Protein AF-A0A9C8L1H9-F1 (afdb_monomer_lite)

Structure (mmCIF, N/CA/C/O backbone):
data_AF-A0A9C8L1H9-F1
#
_entry.id   AF-A0A9C8L1H9-F1
#
loop_
_atom_site.group_PDB
_atom_site.id
_atom_site.type_symbol
_atom_site.label_atom_id
_atom_site.label_alt_id
_atom_site.label_comp_id
_atom_site.label_asym_id
_atom_site.label_entity_id
_atom_site.label_seq_id
_atom_site.pdbx_PDB_ins_code
_atom_site.Cartn_x
_atom_site.Cartn_y
_atom_site.Cartn_z
_atom_site.occupancy
_atom_site.B_iso_or_equiv
_atom_site.auth_seq_id
_atom_site.auth_comp_id
_atom_site.auth_asym_id
_atom_site.auth_atom_id
_atom_site.pdbx_PDB_model_num
ATOM 1 N N . MET A 1 1 ? -15.189 -8.694 11.813 1.00 67.44 1 MET A N 1
ATOM 2 C CA . MET A 1 1 ? -14.209 -7.593 11.876 1.00 67.44 1 MET A CA 1
ATOM 3 C C . MET A 1 1 ? -14.538 -6.669 10.719 1.00 67.44 1 MET A C 1
ATOM 5 O O . MET A 1 1 ? -14.506 -7.135 9.590 1.00 67.44 1 MET A O 1
ATOM 9 N N . GLN A 1 2 ? -15.009 -5.455 10.992 1.00 80.88 2 GLN A N 1
ATOM 10 C CA . GLN A 1 2 ? -15.447 -4.524 9.948 1.00 80.88 2 GLN A CA 1
ATOM 11 C C . GLN A 1 2 ? -14.258 -3.666 9.518 1.00 80.88 2 GLN A C 1
ATOM 13 O O . GLN A 1 2 ? -13.655 -3.002 10.361 1.00 80.88 2 GLN A O 1
ATOM 18 N N . GLU A 1 3 ? -13.897 -3.714 8.238 1.00 84.62 3 GLU A N 1
ATOM 19 C CA . GLU A 1 3 ? -12.843 -2.866 7.682 1.00 84.62 3 GLU A CA 1
ATOM 20 C C . GLU A 1 3 ? -13.390 -1.465 7.412 1.00 84.62 3 GLU A C 1
ATOM 22 O O . GLU A 1 3 ? -14.496 -1.303 6.896 1.00 84.62 3 GLU A O 1
ATOM 27 N N . LEU A 1 4 ? -12.622 -0.453 7.808 1.00 86.00 4 LEU A N 1
ATOM 28 C CA . LEU A 1 4 ? -13.025 0.942 7.729 1.00 86.00 4 LEU A CA 1
ATOM 29 C C . LEU A 1 4 ? -12.008 1.751 6.944 1.00 86.00 4 LEU A C 1
ATOM 31 O O . LEU A 1 4 ? -10.823 1.795 7.279 1.00 86.00 4 LEU A O 1
ATOM 35 N N . THR A 1 5 ? -12.497 2.496 5.964 1.00 85.44 5 THR A N 1
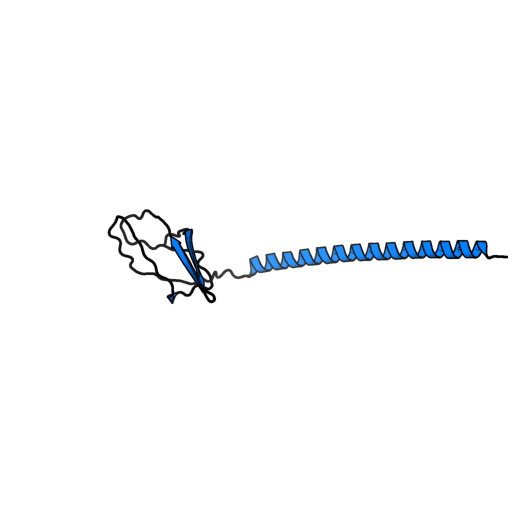ATOM 36 C CA . THR A 1 5 ? -11.709 3.537 5.316 1.00 85.44 5 THR A CA 1
ATOM 37 C C . THR A 1 5 ? -11.709 4.775 6.206 1.00 85.44 5 THR A C 1
ATOM 39 O O . THR A 1 5 ? -12.729 5.443 6.357 1.00 85.44 5 THR A O 1
ATOM 42 N N . SER A 1 6 ? -10.566 5.088 6.818 1.00 87.81 6 SER A N 1
ATOM 43 C CA . SER A 1 6 ? -10.393 6.329 7.578 1.00 87.81 6 SER A CA 1
ATOM 44 C C . SER A 1 6 ? -9.597 7.365 6.803 1.00 87.81 6 SER A C 1
ATOM 46 O O . SER A 1 6 ? -8.670 7.029 6.060 1.00 87.81 6 SER A O 1
ATOM 48 N N . GLN A 1 7 ? -9.942 8.632 7.018 1.00 90.25 7 GLN A N 1
ATOM 49 C CA . GLN A 1 7 ? -9.324 9.769 6.347 1.00 90.25 7 GLN A CA 1
ATOM 50 C C . GLN A 1 7 ? -8.244 10.387 7.233 1.00 90.25 7 GLN A C 1
ATOM 52 O O . GLN A 1 7 ? -8.390 10.448 8.454 1.00 90.25 7 GLN A O 1
ATOM 57 N N . ILE A 1 8 ? -7.152 10.845 6.620 1.00 91.75 8 ILE A N 1
ATOM 58 C CA . ILE A 1 8 ? -6.106 11.597 7.317 1.00 91.75 8 ILE A CA 1
ATOM 59 C C . ILE A 1 8 ? -6.614 13.025 7.524 1.00 91.75 8 ILE A C 1
ATOM 61 O O . ILE A 1 8 ? -6.840 13.748 6.561 1.00 91.75 8 ILE A O 1
ATOM 65 N N . THR A 1 9 ? -6.794 13.430 8.778 1.00 92.56 9 THR A N 1
ATOM 66 C CA . THR A 1 9 ? -7.293 14.766 9.139 1.00 92.56 9 THR A CA 1
ATOM 67 C C . THR A 1 9 ? -6.153 15.744 9.399 1.00 92.56 9 THR A C 1
ATOM 69 O O . THR A 1 9 ? -6.290 16.936 9.147 1.00 92.56 9 THR A O 1
ATOM 72 N N . ALA A 1 10 ? -5.020 15.255 9.909 1.00 92.56 10 ALA A N 1
ATOM 73 C CA . ALA A 1 10 ? -3.854 16.084 10.182 1.00 92.56 10 ALA A CA 1
ATOM 74 C C . ALA A 1 10 ? -2.559 15.275 10.094 1.00 92.56 10 ALA A C 1
ATOM 76 O O . ALA A 1 10 ? -2.519 14.099 10.470 1.00 92.56 10 ALA A O 1
ATOM 77 N N . VAL A 1 11 ? -1.489 15.936 9.652 1.00 93.31 11 VAL A N 1
ATOM 78 C CA . VAL A 1 11 ? -0.124 15.406 9.664 1.00 93.31 11 VAL A CA 1
ATOM 79 C C . VAL A 1 11 ? 0.799 16.462 10.258 1.00 93.31 11 VAL A C 1
ATOM 81 O O . VAL A 1 11 ? 0.799 17.609 9.823 1.00 93.31 11 VAL A O 1
ATOM 84 N N . THR A 1 12 ? 1.592 16.076 11.252 1.00 93.25 12 THR A N 1
ATOM 85 C CA . THR A 1 12 ? 2.649 16.915 11.826 1.00 93.25 12 THR A CA 1
ATOM 86 C C . THR A 1 12 ? 3.987 16.243 11.561 1.00 93.25 12 THR A C 1
ATOM 88 O O . THR A 1 12 ? 4.210 15.120 12.014 1.00 93.25 12 THR A O 1
ATOM 91 N N . VAL A 1 13 ? 4.865 16.909 10.814 1.00 94.50 13 VAL A N 1
ATOM 92 C CA . VAL A 1 13 ? 6.171 16.370 10.416 1.00 94.50 13 VAL A CA 1
ATOM 93 C C . VAL A 1 13 ? 7.259 16.910 11.340 1.00 94.50 13 VAL A C 1
ATOM 95 O O . VAL A 1 13 ? 7.364 18.115 11.549 1.00 94.50 13 VAL A O 1
ATOM 98 N N . TYR A 1 14 ? 8.064 16.002 11.875 1.00 92.00 14 TYR A N 1
ATOM 99 C CA . TYR A 1 14 ? 9.304 16.259 12.599 1.00 92.00 14 TYR A CA 1
ATOM 100 C C . TYR A 1 14 ? 10.484 15.764 11.743 1.00 92.00 14 TYR A C 1
ATOM 102 O O . TYR A 1 14 ? 10.270 14.973 10.822 1.00 92.00 14 TYR A O 1
ATOM 110 N N . PRO A 1 15 ? 11.730 16.178 12.032 1.00 93.69 15 PRO A N 1
ATOM 111 C CA . PRO A 1 15 ? 12.895 15.770 11.242 1.00 93.69 15 PRO A CA 1
ATOM 112 C C . PRO A 1 15 ? 13.100 14.251 11.141 1.00 93.69 15 PRO A C 1
ATOM 114 O O . PRO A 1 15 ? 13.594 13.764 10.131 1.00 93.69 15 PRO A O 1
ATOM 117 N N . ASP A 1 16 ? 12.716 13.504 12.177 1.00 91.62 16 ASP A N 1
ATOM 118 C CA . ASP A 1 16 ? 12.935 12.060 12.301 1.00 91.62 16 ASP A CA 1
ATOM 119 C C . ASP A 1 16 ? 11.646 11.224 12.208 1.00 91.62 16 ASP A C 1
ATOM 121 O O . ASP A 1 16 ? 11.710 9.997 12.129 1.00 91.62 16 ASP A O 1
ATOM 125 N N . ARG A 1 17 ? 10.463 11.853 12.249 1.00 89.12 17 ARG A N 1
ATOM 126 C CA . ARG A 1 17 ? 9.170 11.149 12.284 1.00 89.12 17 ARG A CA 1
ATOM 127 C C . ARG A 1 17 ? 8.011 12.023 11.827 1.00 89.12 17 ARG A C 1
ATOM 129 O O . ARG A 1 17 ? 8.037 13.237 11.968 1.00 89.12 17 ARG A O 1
ATOM 136 N N . ALA A 1 18 ? 6.927 11.399 11.384 1.00 90.44 18 ALA A N 1
ATOM 137 C CA . ALA A 1 18 ? 5.661 12.086 11.149 1.00 90.44 18 ALA A CA 1
ATOM 138 C C . ALA A 1 18 ? 4.583 11.538 12.085 1.00 90.44 18 ALA A C 1
ATOM 140 O O . ALA A 1 18 ? 4.417 10.327 12.232 1.00 90.44 18 ALA A O 1
ATOM 141 N N . ARG A 1 19 ? 3.827 12.438 12.710 1.00 91.31 19 ARG A N 1
ATOM 142 C CA . ARG A 1 19 ? 2.610 12.101 13.443 1.00 91.31 19 ARG A CA 1
ATOM 143 C C . ARG A 1 19 ? 1.421 12.261 12.506 1.00 91.31 19 ARG A C 1
ATOM 145 O O . ARG A 1 19 ? 1.151 13.363 12.041 1.00 91.31 19 ARG A O 1
ATOM 152 N N . VAL A 1 20 ? 0.702 11.169 12.262 1.00 91.38 20 VAL A N 1
ATOM 153 C CA . VAL A 1 20 ? -0.489 11.140 11.402 1.00 91.38 20 VAL A CA 1
ATOM 154 C C . VAL A 1 20 ? -1.726 10.925 12.267 1.00 91.38 20 VAL A C 1
ATOM 156 O O . VAL A 1 20 ? -1.785 9.974 13.045 1.00 91.38 20 VAL A O 1
ATOM 159 N N . THR A 1 21 ? -2.721 11.793 12.116 1.00 91.06 21 THR A N 1
ATOM 160 C CA . THR A 1 21 ? -4.025 11.673 12.774 1.00 91.06 21 THR A CA 1
ATOM 161 C C . THR A 1 21 ? -5.062 11.280 11.732 1.00 91.06 21 THR A C 1
ATOM 163 O O . THR A 1 21 ? -5.299 12.025 10.779 1.00 91.06 21 THR A O 1
ATOM 166 N N . ARG A 1 22 ? -5.684 10.111 11.914 1.00 91.19 22 ARG A N 1
ATOM 167 C CA . ARG A 1 22 ? -6.790 9.619 11.081 1.00 91.19 22 ARG A CA 1
ATOM 168 C C . ARG A 1 22 ? -8.092 9.649 11.875 1.00 91.19 22 ARG A C 1
ATOM 170 O O . ARG A 1 22 ? -8.084 9.312 13.057 1.00 91.19 22 ARG A O 1
ATOM 177 N N . ALA A 1 23 ? -9.192 10.006 11.225 1.00 89.88 23 ALA A N 1
ATOM 178 C CA . ALA A 1 23 ? -10.524 10.006 11.819 1.00 89.88 23 ALA A CA 1
ATOM 179 C C . ALA A 1 23 ? -11.539 9.320 10.897 1.00 89.88 23 ALA A C 1
ATOM 181 O O . ALA A 1 23 ? -11.366 9.251 9.677 1.00 89.88 23 ALA A O 1
ATOM 182 N N . VAL A 1 24 ? -12.598 8.787 11.502 1.00 90.25 24 VAL A N 1
ATOM 183 C CA . VAL A 1 24 ? -13.748 8.207 10.808 1.00 90.25 24 VAL A CA 1
ATOM 184 C C . VAL A 1 24 ? -14.992 8.422 11.668 1.00 90.25 24 VAL A C 1
ATOM 186 O O . VAL A 1 24 ? -14.933 8.274 12.889 1.00 90.25 24 VAL A O 1
ATOM 189 N N . ALA A 1 25 ? -16.101 8.793 11.035 1.00 87.62 25 ALA A N 1
ATOM 190 C CA . ALA A 1 25 ? -17.415 8.827 11.664 1.00 87.62 25 ALA A CA 1
ATOM 191 C C . ALA A 1 25 ? -18.177 7.565 11.255 1.00 87.62 25 ALA A C 1
ATOM 193 O O . ALA A 1 25 ? -18.141 7.169 10.091 1.00 87.62 25 ALA A O 1
ATOM 194 N N . LEU A 1 26 ? -18.818 6.910 12.217 1.00 85.44 26 LEU A N 1
ATOM 195 C CA . LEU A 1 26 ? -19.472 5.624 12.009 1.00 85.44 26 LEU A CA 1
ATOM 196 C C . LEU A 1 26 ? -20.641 5.458 12.974 1.00 85.44 26 LEU A C 1
ATOM 198 O O . LEU A 1 26 ? -20.570 5.870 14.132 1.00 85.44 26 LEU A O 1
ATOM 202 N N . GLU A 1 27 ? -21.709 4.842 12.482 1.00 84.56 27 GLU A N 1
ATOM 203 C CA . GLU A 1 27 ? -22.854 4.434 13.286 1.00 84.56 27 GLU A CA 1
ATOM 204 C C . GLU A 1 27 ? -22.664 2.973 13.694 1.00 84.56 27 GLU A C 1
ATOM 206 O O . GLU A 1 27 ? -22.497 2.094 12.849 1.00 84.56 27 GLU A O 1
ATOM 211 N N . LEU A 1 28 ? -22.652 2.709 15.002 1.00 81.62 28 LEU A N 1
ATOM 212 C CA . LEU A 1 28 ? -22.472 1.363 15.543 1.00 81.62 28 LEU A CA 1
ATOM 213 C C . LEU A 1 28 ? -23.729 0.919 16.271 1.00 81.62 28 LEU A C 1
ATOM 215 O O . LEU A 1 28 ? -24.226 1.611 17.160 1.00 81.62 28 LEU A O 1
ATOM 219 N N . ALA A 1 29 ? -24.184 -0.287 15.946 1.00 81.62 29 ALA A N 1
ATOM 220 C CA . ALA A 1 29 ? -25.192 -0.970 16.738 1.00 81.62 29 ALA A CA 1
ATOM 221 C C . ALA A 1 29 ? -24.641 -1.304 18.141 1.00 81.62 29 ALA A C 1
ATOM 223 O O . ALA A 1 29 ? -23.440 -1.582 18.281 1.00 81.62 29 ALA A O 1
ATOM 224 N N . PRO A 1 30 ? -25.499 -1.323 19.179 1.00 79.12 30 PRO A N 1
ATOM 225 C CA . PRO A 1 30 ? -25.088 -1.687 20.529 1.00 79.12 30 PRO A CA 1
ATOM 226 C C . PRO A 1 30 ? -24.512 -3.108 20.561 1.00 79.12 30 PRO A C 1
ATOM 228 O O . PRO A 1 30 ? -25.100 -4.044 20.025 1.00 79.12 30 PRO A O 1
ATOM 231 N N . GLY A 1 31 ? -23.355 -3.272 21.204 1.00 82.38 31 GLY A N 1
ATOM 232 C CA . GLY A 1 31 ? -22.670 -4.559 21.313 1.00 82.38 31 GLY A CA 1
ATOM 233 C C . GLY A 1 31 ? -21.149 -4.436 21.243 1.00 82.38 31 GLY A C 1
ATOM 234 O O . GLY A 1 31 ? -20.594 -3.341 21.148 1.00 82.38 31 GLY A O 1
ATOM 235 N N . LYS A 1 32 ? -20.457 -5.579 21.306 1.00 84.75 32 LYS A N 1
ATOM 236 C CA . LYS A 1 32 ? -19.005 -5.642 21.092 1.00 84.75 32 LYS A CA 1
ATOM 237 C C . LYS A 1 32 ? -18.723 -5.614 19.592 1.00 84.75 32 LYS A C 1
ATOM 239 O O . LYS A 1 32 ? -19.116 -6.527 18.874 1.00 84.75 32 LYS A O 1
ATOM 244 N N . GLN A 1 33 ? -18.033 -4.573 19.145 1.00 84.69 33 GLN A N 1
ATOM 245 C CA . GLN A 1 33 ? -17.681 -4.339 17.746 1.00 84.69 33 GLN A CA 1
ATOM 246 C C . GLN A 1 33 ? -16.156 -4.397 17.609 1.00 84.69 33 GLN A C 1
ATOM 248 O O . GLN A 1 33 ? -15.441 -3.827 18.434 1.00 84.69 33 GLN A O 1
ATOM 253 N N . GLN A 1 34 ? -15.655 -5.075 16.577 1.00 87.38 34 GLN A N 1
ATOM 254 C CA . GLN A 1 34 ? -14.229 -5.087 16.250 1.00 87.38 34 GLN A CA 1
ATOM 255 C C . GLN A 1 34 ? -14.022 -4.426 14.892 1.00 87.38 34 GLN A C 1
ATOM 257 O O . GLN A 1 34 ? -14.513 -4.918 13.870 1.00 87.38 34 GLN A O 1
ATOM 262 N N . LEU A 1 35 ? -13.287 -3.319 14.913 1.00 88.31 35 LEU A N 1
ATOM 263 C CA . LEU A 1 35 ? -13.045 -2.447 13.772 1.00 88.31 35 LEU A CA 1
ATOM 264 C C . LEU A 1 35 ? -11.594 -2.600 13.319 1.00 88.31 35 LEU A C 1
ATOM 266 O O . LEU A 1 35 ? -10.688 -2.630 14.152 1.00 88.31 35 LEU A O 1
ATOM 270 N N . ALA A 1 36 ? -11.380 -2.705 12.013 1.00 89.38 36 ALA A N 1
ATOM 271 C CA . ALA A 1 36 ? -10.064 -2.805 11.404 1.00 89.38 36 ALA A CA 1
ATOM 272 C C . ALA A 1 36 ? -9.782 -1.566 10.555 1.00 89.38 36 ALA A C 1
ATOM 274 O O . ALA A 1 36 ? -10.602 -1.162 9.734 1.00 89.38 36 ALA A O 1
ATOM 275 N N . PHE A 1 37 ? -8.596 -0.992 10.746 1.00 88.50 37 PHE A N 1
ATOM 276 C CA . PHE A 1 37 ? -8.089 0.125 9.957 1.00 88.50 37 PHE A CA 1
ATOM 277 C C . PHE A 1 37 ? -6.963 -0.388 9.054 1.00 88.50 37 PHE A C 1
ATOM 279 O O . PHE A 1 37 ? -5.835 -0.538 9.532 1.00 88.50 37 PHE A O 1
ATOM 286 N N . PRO A 1 38 ? -7.250 -0.709 7.782 1.00 86.31 38 PRO A N 1
ATOM 287 C CA . PRO A 1 38 ? -6.237 -1.171 6.848 1.00 86.31 38 PRO A CA 1
ATOM 288 C C . PRO A 1 38 ? -5.317 -0.022 6.399 1.00 86.31 38 PRO A C 1
ATOM 290 O O . PRO A 1 38 ? -5.527 1.158 6.714 1.00 86.31 38 PRO A O 1
ATOM 293 N N . GLU A 1 39 ? -4.271 -0.399 5.659 1.00 82.06 39 GLU A N 1
ATOM 294 C CA . GLU A 1 39 ? -3.351 0.534 4.990 1.00 82.06 39 GLU A CA 1
ATOM 295 C C . GLU A 1 39 ? -2.649 1.499 5.956 1.00 82.06 39 GLU A C 1
ATOM 297 O O . GLU A 1 39 ? -2.511 2.699 5.714 1.00 82.06 39 GLU A O 1
ATOM 302 N N . LEU A 1 40 ? -2.213 0.977 7.103 1.00 84.94 40 LEU A N 1
ATOM 303 C CA . LEU A 1 40 ? -1.324 1.718 7.991 1.00 84.94 40 LEU A CA 1
ATOM 304 C C . LEU A 1 40 ? 0.091 1.776 7.387 1.00 84.94 40 LEU A C 1
ATOM 306 O O . LEU A 1 40 ? 0.525 0.797 6.774 1.00 84.94 40 LEU A O 1
ATOM 310 N N . PRO A 1 41 ? 0.829 2.889 7.566 1.00 82.62 41 PRO A N 1
ATOM 311 C CA . PRO A 1 41 ? 2.196 3.006 7.067 1.00 82.62 41 PRO A CA 1
ATOM 312 C C . PRO A 1 41 ? 3.082 1.845 7.537 1.00 82.62 41 PRO A C 1
ATOM 314 O O . PRO A 1 41 ? 3.077 1.498 8.714 1.00 82.62 41 PRO A O 1
ATOM 317 N N . LEU A 1 42 ? 3.890 1.267 6.643 1.00 78.56 42 LEU A N 1
ATOM 318 C CA . LEU A 1 42 ? 4.785 0.141 6.970 1.00 78.56 42 LEU A CA 1
ATOM 319 C C . LEU A 1 42 ? 5.831 0.494 8.041 1.00 78.56 42 LEU A C 1
ATOM 321 O O . LEU A 1 42 ? 6.219 -0.355 8.843 1.00 78.56 42 LEU A O 1
ATOM 325 N N . THR A 1 43 ? 6.258 1.756 8.067 1.00 83.06 43 THR A N 1
ATOM 326 C CA . THR A 1 43 ? 7.209 2.312 9.040 1.00 83.06 43 THR A CA 1
ATOM 327 C C . THR A 1 43 ? 6.565 2.675 10.380 1.00 83.06 43 THR A C 1
ATOM 329 O O . THR A 1 43 ? 7.246 3.192 11.262 1.00 83.06 43 THR A O 1
ATOM 332 N N . LEU A 1 44 ? 5.264 2.419 10.556 1.00 85.31 44 LEU A N 1
ATOM 333 C CA . LEU A 1 44 ? 4.558 2.697 11.798 1.00 85.31 44 LEU A CA 1
ATOM 334 C C . LEU A 1 44 ? 5.109 1.846 12.949 1.00 85.31 44 LEU A C 1
ATOM 336 O O . LEU A 1 44 ? 5.242 0.620 12.854 1.00 85.31 44 LEU A O 1
ATOM 340 N N . ASP A 1 45 ? 5.375 2.526 14.059 1.00 87.81 45 ASP A N 1
ATOM 341 C CA . ASP A 1 45 ? 5.669 1.910 15.343 1.00 87.81 45 ASP A CA 1
ATOM 342 C C . ASP A 1 45 ? 4.356 1.551 16.053 1.00 87.81 45 ASP A C 1
ATOM 344 O O . ASP A 1 45 ? 3.569 2.433 16.414 1.00 87.81 45 ASP A O 1
ATOM 348 N N . ALA A 1 46 ? 4.128 0.254 16.266 1.00 85.75 46 ALA A N 1
ATOM 349 C CA . ALA A 1 46 ? 2.942 -0.270 16.938 1.00 85.75 46 ALA A CA 1
ATOM 350 C C . ALA A 1 46 ? 2.775 0.294 18.361 1.00 85.75 46 ALA A C 1
ATOM 352 O O . ALA A 1 46 ? 1.648 0.556 18.777 1.00 85.75 46 ALA A O 1
ATOM 353 N N . ALA A 1 47 ? 3.875 0.560 19.077 1.00 86.69 47 ALA A N 1
ATOM 354 C CA . ALA A 1 47 ? 3.834 1.114 20.432 1.00 86.69 47 ALA A CA 1
ATOM 355 C C . ALA A 1 47 ? 3.419 2.597 20.461 1.00 86.69 47 ALA A C 1
ATOM 357 O O . ALA A 1 47 ? 3.018 3.123 21.500 1.00 86.69 47 ALA A O 1
ATOM 358 N N . SER A 1 48 ? 3.495 3.289 19.321 1.00 88.50 48 SER A N 1
ATOM 359 C CA . SER A 1 48 ? 3.139 4.707 19.210 1.00 88.50 48 SER A CA 1
ATOM 360 C C . SER A 1 48 ? 1.645 4.950 18.966 1.00 88.50 48 SER A C 1
ATOM 362 O O . SER A 1 48 ? 1.169 6.085 19.119 1.00 88.50 48 SER A O 1
ATOM 364 N N . VAL A 1 49 ? 0.897 3.901 18.607 1.00 89.31 49 VAL A N 1
ATOM 365 C CA . VAL A 1 49 ? -0.514 4.002 18.231 1.00 89.31 49 VAL A CA 1
ATOM 366 C C . VAL A 1 49 ? -1.372 4.311 19.448 1.00 89.31 49 VAL A C 1
ATOM 368 O O . VAL A 1 49 ? -1.330 3.637 20.473 1.00 89.31 49 VAL A O 1
ATOM 371 N N . ARG A 1 50 ? -2.200 5.345 19.314 1.00 90.38 50 ARG A N 1
ATOM 372 C CA . ARG A 1 50 ? -3.213 5.724 20.298 1.00 90.38 50 ARG A CA 1
ATOM 373 C C . ARG A 1 50 ? -4.538 5.884 19.572 1.00 90.38 50 ARG A C 1
ATOM 375 O O . ARG A 1 50 ? -4.575 6.523 18.523 1.00 90.38 50 ARG A O 1
ATOM 382 N N . ALA A 1 51 ? -5.609 5.341 20.139 1.00 89.44 51 ALA A N 1
ATOM 383 C CA . ALA A 1 51 ? -6.960 5.547 19.634 1.00 89.44 51 ALA A CA 1
ATOM 384 C C . ALA A 1 51 ? -7.825 6.202 20.706 1.00 89.44 51 ALA A C 1
ATOM 386 O O . ALA A 1 51 ? -7.744 5.869 21.888 1.00 89.44 51 ALA A O 1
ATOM 387 N N . ALA A 1 52 ? -8.677 7.114 20.263 1.00 86.94 52 ALA A N 1
ATOM 388 C CA . ALA A 1 52 ? -9.741 7.689 21.059 1.00 86.94 52 ALA A CA 1
ATOM 389 C C . ALA A 1 52 ? -11.035 7.572 20.256 1.00 86.94 52 ALA A C 1
ATOM 391 O O . ALA A 1 52 ? -11.027 7.712 19.034 1.00 86.94 52 ALA A O 1
ATOM 392 N N . ALA A 1 53 ? -12.135 7.303 20.947 1.00 83.81 53 ALA A N 1
ATOM 393 C CA . ALA A 1 53 ? -13.463 7.284 20.360 1.00 83.81 53 ALA A CA 1
ATOM 394 C C . ALA A 1 53 ? -14.342 8.245 21.152 1.00 83.81 53 ALA A C 1
ATOM 396 O O . ALA A 1 53 ? -14.322 8.235 22.387 1.00 83.81 53 ALA A O 1
ATOM 397 N N . HIS A 1 54 ? -15.076 9.098 20.449 1.00 82.31 54 HIS A N 1
ATOM 398 C CA . HIS A 1 54 ? -16.034 10.033 21.029 1.00 82.31 54 HIS A CA 1
ATOM 399 C C . HIS A 1 54 ? -17.371 9.805 20.329 1.00 82.31 54 HIS A C 1
ATOM 401 O O . HIS A 1 54 ? -17.405 9.605 19.117 1.00 82.31 54 HIS A O 1
ATOM 407 N N . GLY A 1 55 ? -18.461 9.787 21.087 1.00 78.50 55 GLY A N 1
ATOM 408 C CA . GLY A 1 55 ? -19.781 9.494 20.546 1.00 78.50 55 GLY A CA 1
ATOM 409 C C . GLY A 1 55 ? -20.890 9.853 21.522 1.00 78.50 55 GLY A C 1
ATOM 410 O O . GLY A 1 55 ? -20.646 10.114 22.699 1.00 78.50 55 GLY A O 1
ATOM 411 N N . THR A 1 56 ? -22.115 9.869 21.011 1.00 72.19 56 THR A N 1
ATOM 412 C CA . THR A 1 56 ? -23.333 10.177 21.773 1.00 72.19 56 THR A CA 1
ATOM 413 C C . THR A 1 56 ? -23.747 9.034 22.706 1.00 72.19 56 THR A C 1
ATOM 415 O O . THR A 1 56 ? -24.370 9.270 23.738 1.00 72.19 56 THR A O 1
ATOM 418 N N . ALA A 1 57 ? -23.370 7.795 22.382 1.00 69.50 57 ALA A N 1
ATOM 419 C CA . ALA A 1 57 ? -23.606 6.622 23.218 1.00 69.50 57 ALA A CA 1
ATOM 420 C C . ALA A 1 57 ? -22.469 6.399 24.234 1.00 69.50 57 ALA A C 1
ATOM 422 O O . ALA A 1 57 ? -21.302 6.675 23.949 1.00 69.50 57 ALA A O 1
ATOM 423 N N . ARG A 1 58 ? -22.788 5.825 25.408 1.00 69.94 58 ARG A N 1
ATOM 424 C CA . ARG A 1 58 ? -21.792 5.365 26.398 1.00 69.94 58 ARG A CA 1
ATOM 425 C C . ARG A 1 58 ? -21.010 4.160 25.854 1.00 69.94 58 ARG A C 1
ATOM 427 O O . ARG A 1 58 ? -21.303 3.016 26.185 1.00 69.94 58 ARG A O 1
ATOM 434 N N . GLY A 1 59 ? -20.020 4.423 25.009 1.00 71.81 59 GLY A N 1
ATOM 435 C CA . GLY A 1 59 ? -19.075 3.432 24.501 1.00 71.81 59 GLY A CA 1
ATOM 436 C C . GLY A 1 59 ? -17.782 3.418 25.315 1.00 71.81 59 GLY A C 1
ATOM 437 O O . GLY A 1 59 ? -17.297 4.464 25.742 1.00 71.81 59 GLY A O 1
ATOM 438 N N . ARG A 1 60 ? -17.197 2.232 25.514 1.00 78.88 60 ARG A N 1
ATOM 439 C CA . ARG A 1 60 ? -15.834 2.084 26.042 1.00 78.88 60 ARG A CA 1
ATOM 440 C C . ARG A 1 60 ? -14.962 1.422 24.988 1.00 78.88 60 ARG A C 1
ATOM 442 O O . ARG A 1 60 ? -15.308 0.362 24.473 1.00 78.88 60 ARG A O 1
ATOM 449 N N . LEU A 1 61 ? -13.813 2.029 24.715 1.00 84.50 61 LEU A N 1
ATOM 450 C CA . LEU A 1 61 ? -12.770 1.399 23.922 1.00 84.50 61 LEU A CA 1
ATOM 451 C C . LEU A 1 61 ? -12.079 0.334 24.785 1.00 84.50 61 LEU A C 1
ATOM 453 O O . LEU A 1 61 ? -11.531 0.651 25.838 1.00 84.50 61 LEU A O 1
ATOM 457 N N . LEU A 1 62 ? -12.179 -0.931 24.372 1.00 84.88 62 LEU A N 1
ATOM 458 C CA . LEU A 1 62 ? -11.662 -2.071 25.142 1.00 84.88 62 LEU A CA 1
ATOM 459 C C . LEU A 1 62 ? -10.155 -2.270 24.962 1.00 84.88 62 LEU A C 1
ATOM 461 O O . LEU A 1 62 ? -9.486 -2.732 25.879 1.00 84.88 62 LEU A O 1
ATOM 465 N N . GLY A 1 63 ? -9.628 -1.921 23.793 1.00 84.44 63 GLY A N 1
ATOM 466 C CA . GLY A 1 63 ? -8.218 -2.064 23.471 1.00 84.44 63 GLY A CA 1
ATOM 467 C C . GLY A 1 63 ? -7.935 -1.654 22.035 1.00 84.44 63 GLY A C 1
ATOM 468 O O . GLY A 1 63 ? -8.851 -1.515 21.222 1.00 84.44 63 GLY A O 1
ATOM 469 N N . VAL A 1 64 ? -6.655 -1.455 21.751 1.00 88.44 64 VAL A N 1
ATOM 470 C CA . VAL A 1 64 ? -6.118 -1.270 20.404 1.00 88.44 64 VAL A CA 1
ATOM 471 C C . VAL A 1 64 ? -5.045 -2.323 20.228 1.00 88.44 64 VAL A C 1
ATOM 473 O O . VAL A 1 64 ? -4.189 -2.464 21.097 1.00 88.44 64 VAL A O 1
ATOM 476 N N . ASP A 1 65 ? -5.100 -3.040 19.115 1.00 87.81 65 ASP A N 1
ATOM 477 C CA . ASP A 1 65 ? -4.053 -3.967 18.714 1.00 87.81 65 ASP A CA 1
ATOM 478 C C . ASP A 1 65 ? -3.618 -3.637 17.287 1.00 87.81 65 ASP A C 1
ATOM 480 O O . ASP A 1 65 ? -4.438 -3.244 16.451 1.00 87.81 65 ASP A O 1
ATOM 484 N N . VAL A 1 66 ? -2.320 -3.764 17.023 1.00 85.94 66 VAL A N 1
ATOM 485 C CA . VAL A 1 66 ? -1.719 -3.464 15.722 1.00 85.94 66 VAL A CA 1
ATOM 486 C C . VAL A 1 66 ? -1.065 -4.733 15.218 1.00 85.94 66 VAL A C 1
ATOM 488 O O . VAL A 1 66 ? -0.019 -5.151 15.710 1.00 85.94 66 VAL A O 1
ATOM 491 N N . GLN A 1 67 ? -1.668 -5.331 14.199 1.00 82.19 67 GLN A N 1
ATOM 492 C CA . GLN A 1 67 ? -1.165 -6.564 13.610 1.00 82.19 67 GLN A CA 1
ATOM 493 C C . GLN A 1 67 ? -0.543 -6.283 12.248 1.00 82.19 67 GLN A C 1
ATOM 495 O O . GLN A 1 67 ? -1.187 -5.740 11.348 1.00 82.19 67 GLN A O 1
ATOM 500 N N . ARG A 1 68 ? 0.719 -6.689 12.077 1.00 77.81 68 ARG A N 1
ATOM 501 C CA . ARG A 1 68 ? 1.358 -6.725 10.760 1.00 77.81 68 ARG A CA 1
ATOM 502 C C . ARG A 1 68 ? 0.872 -7.962 10.023 1.00 77.81 68 ARG A C 1
ATOM 504 O O . ARG A 1 68 ? 1.334 -9.073 10.271 1.00 77.81 68 ARG A O 1
ATOM 511 N N . LYS A 1 69 ? -0.075 -7.763 9.111 1.00 72.00 69 LYS A N 1
ATOM 512 C CA . LYS A 1 69 ? -0.519 -8.812 8.199 1.00 72.00 69 LYS A CA 1
ATOM 513 C C . LYS A 1 69 ? 0.462 -8.878 7.032 1.00 72.00 69 LYS A C 1
ATOM 515 O O . LYS A 1 69 ? 0.384 -8.087 6.097 1.00 72.00 69 LYS A O 1
ATOM 520 N N . TYR A 1 70 ? 1.411 -9.805 7.108 1.00 60.44 70 TYR A N 1
ATOM 521 C CA . TYR A 1 70 ? 2.230 -10.159 5.956 1.00 60.44 70 TYR A CA 1
ATOM 522 C C . TYR A 1 70 ? 1.318 -10.864 4.953 1.00 60.44 70 TYR A C 1
ATOM 524 O O . TYR A 1 70 ? 0.763 -11.924 5.248 1.00 60.44 70 TYR A O 1
ATOM 532 N N . PHE A 1 71 ? 1.106 -10.259 3.787 1.00 56.84 71 PHE A N 1
ATOM 533 C CA . PHE A 1 71 ? 0.440 -10.947 2.692 1.00 56.84 71 PHE A CA 1
ATOM 534 C C . PHE A 1 71 ? 1.345 -12.100 2.255 1.00 56.84 71 PHE A C 1
ATOM 536 O O . PHE A 1 71 ? 2.340 -11.890 1.568 1.00 56.84 71 PHE A O 1
ATOM 543 N N . ALA A 1 72 ? 1.007 -13.321 2.668 1.00 50.38 72 ALA A N 1
ATOM 544 C CA . ALA A 1 72 ? 1.589 -14.543 2.135 1.00 50.38 72 ALA A CA 1
ATOM 545 C C . ALA A 1 72 ? 1.023 -14.786 0.728 1.00 50.38 72 ALA A C 1
ATOM 547 O O . ALA A 1 72 ? 0.277 -15.729 0.489 1.00 50.38 72 ALA A O 1
ATOM 548 N N . VAL A 1 73 ? 1.316 -13.883 -0.206 1.00 51.91 73 VAL A N 1
ATOM 549 C CA . VAL A 1 73 ? 1.165 -14.190 -1.623 1.00 51.91 73 VAL A CA 1
ATOM 550 C C . VAL A 1 73 ? 2.489 -14.804 -2.021 1.00 51.91 73 VAL A C 1
ATOM 552 O O . VAL A 1 73 ? 3.494 -14.102 -2.118 1.00 51.91 73 VAL A O 1
ATOM 555 N N . THR A 1 74 ? 2.502 -16.124 -2.195 1.00 55.59 74 THR A N 1
ATOM 556 C CA . THR A 1 74 ? 3.591 -16.821 -2.877 1.00 55.59 74 THR A CA 1
ATOM 557 C C . THR A 1 74 ? 3.921 -16.021 -4.142 1.00 55.59 74 THR A C 1
ATOM 559 O O . THR A 1 74 ? 3.048 -15.896 -5.005 1.00 55.59 74 THR A O 1
ATOM 562 N N . PRO A 1 75 ? 5.123 -15.427 -4.264 1.00 60.12 75 PRO A N 1
ATOM 563 C CA . PRO A 1 75 ? 5.384 -14.400 -5.273 1.00 60.12 75 PRO A CA 1
ATOM 564 C C . PRO A 1 75 ? 5.305 -14.920 -6.711 1.00 60.12 75 PRO A C 1
ATOM 566 O O . PRO A 1 75 ? 5.274 -14.123 -7.639 1.00 60.12 75 PRO A O 1
ATOM 569 N N . ALA A 1 76 ? 5.251 -16.240 -6.904 1.00 62.84 76 ALA A N 1
ATOM 570 C CA . ALA A 1 76 ? 5.477 -16.904 -8.179 1.00 62.84 76 ALA A CA 1
ATOM 571 C C . ALA A 1 76 ? 4.662 -16.329 -9.347 1.00 62.84 76 ALA A C 1
ATOM 573 O O . ALA A 1 76 ? 5.242 -16.053 -10.384 1.00 62.84 76 ALA A O 1
ATOM 574 N N . ALA A 1 77 ? 3.353 -16.094 -9.206 1.00 68.62 77 ALA A N 1
ATOM 575 C CA . ALA A 1 77 ? 2.543 -15.649 -10.347 1.00 68.62 77 ALA A CA 1
ATOM 576 C C . ALA A 1 77 ? 2.785 -14.177 -10.728 1.00 68.62 77 ALA A C 1
ATOM 578 O O . ALA A 1 77 ? 2.891 -13.847 -11.905 1.00 68.62 77 ALA A O 1
ATOM 579 N N . ARG A 1 78 ? 2.885 -13.282 -9.736 1.00 69.56 78 ARG A N 1
ATOM 580 C CA . ARG A 1 78 ? 3.074 -11.845 -9.990 1.00 69.56 78 ARG A CA 1
ATOM 581 C C . ARG A 1 78 ? 4.520 -11.505 -10.335 1.00 69.56 78 ARG A C 1
ATOM 583 O O . ARG A 1 78 ? 4.739 -10.610 -11.139 1.00 69.56 78 ARG A O 1
ATOM 590 N N . VAL A 1 79 ? 5.482 -12.211 -9.744 1.00 76.31 79 VAL A N 1
ATOM 591 C CA . VAL A 1 79 ? 6.901 -12.097 -10.105 1.00 76.31 79 VAL A CA 1
ATOM 592 C C . VAL A 1 79 ? 7.112 -12.610 -11.521 1.00 76.31 79 VAL A C 1
ATOM 594 O O . VAL A 1 79 ? 7.657 -11.872 -12.324 1.00 76.31 79 VAL A O 1
ATOM 597 N N . ARG A 1 80 ? 6.555 -13.775 -11.872 1.00 77.38 80 ARG A N 1
ATOM 598 C CA . ARG A 1 80 ? 6.644 -14.312 -13.233 1.00 77.38 80 ARG A CA 1
ATOM 599 C C . ARG A 1 80 ? 6.032 -13.383 -14.283 1.00 77.38 80 ARG A C 1
ATOM 601 O O . ARG A 1 80 ? 6.649 -13.151 -15.308 1.00 77.38 80 ARG A O 1
ATOM 608 N N . ALA A 1 81 ? 4.871 -12.785 -14.008 1.00 82.94 81 ALA A N 1
ATOM 609 C CA . ALA A 1 81 ? 4.273 -11.806 -14.920 1.00 82.94 81 ALA A CA 1
ATOM 610 C C . ALA A 1 81 ? 5.137 -10.539 -15.094 1.00 82.94 81 ALA A C 1
ATOM 612 O O . ALA A 1 81 ? 5.136 -9.925 -16.157 1.00 82.94 81 ALA A O 1
ATOM 613 N N . LEU A 1 82 ? 5.864 -10.127 -14.049 1.00 83.12 82 LEU A N 1
ATOM 614 C CA . LEU A 1 82 ? 6.809 -9.012 -14.135 1.00 83.12 82 LEU A CA 1
ATOM 615 C C . LEU A 1 82 ? 8.094 -9.410 -14.876 1.00 83.12 82 LEU A C 1
ATOM 617 O O . LEU A 1 82 ? 8.599 -8.602 -15.644 1.00 83.12 82 LEU A O 1
ATOM 621 N N . GLU A 1 83 ? 8.597 -10.630 -14.681 1.00 86.62 83 GLU A N 1
ATOM 622 C CA . GLU A 1 83 ? 9.747 -11.186 -15.411 1.00 86.62 83 GLU A CA 1
ATOM 623 C C . GLU A 1 83 ? 9.445 -11.311 -16.910 1.00 86.62 83 GLU A C 1
ATO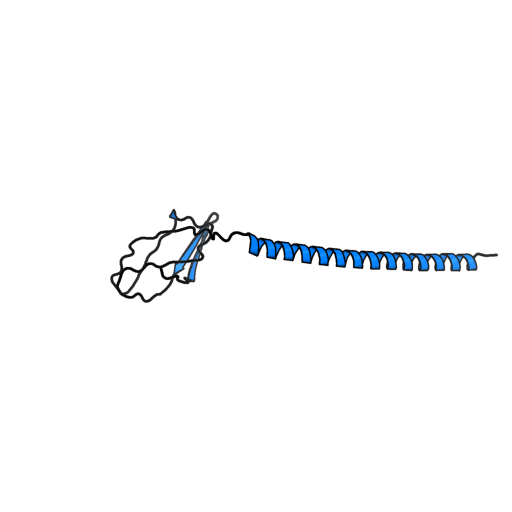M 625 O O . GLU A 1 83 ? 10.216 -10.805 -17.718 1.00 86.62 83 GLU A O 1
ATOM 630 N N . GLU A 1 84 ? 8.282 -11.861 -17.273 1.00 88.81 84 GLU A N 1
ATOM 631 C CA . GLU A 1 84 ? 7.796 -11.923 -18.661 1.00 88.81 84 GLU A CA 1
ATOM 632 C C . GLU A 1 84 ? 7.678 -10.513 -19.275 1.00 88.81 84 GLU A C 1
ATOM 634 O O . GLU A 1 84 ? 8.019 -10.293 -20.437 1.00 88.81 84 GLU A O 1
ATOM 639 N N . GLY A 1 85 ? 7.247 -9.523 -18.484 1.00 90.62 85 GLY A N 1
ATOM 640 C CA . GLY A 1 85 ? 7.202 -8.124 -18.914 1.00 90.62 85 GLY A CA 1
ATOM 641 C C . GLY A 1 85 ? 8.586 -7.498 -19.128 1.00 90.62 85 GLY A C 1
ATOM 642 O O . GLY A 1 85 ? 8.758 -6.701 -20.048 1.00 90.62 85 GLY A O 1
ATOM 643 N N . ILE A 1 86 ? 9.575 -7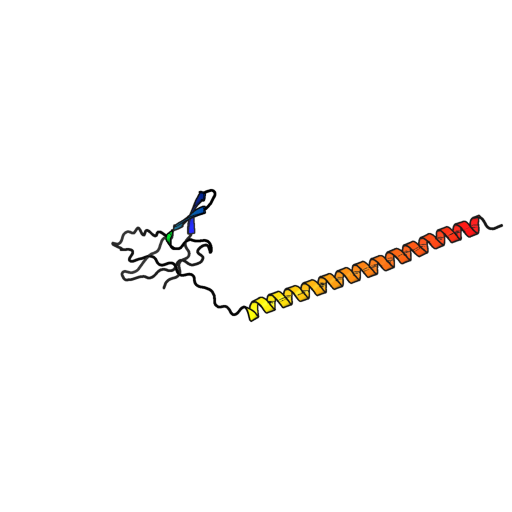.850 -18.303 1.00 93.81 86 ILE A N 1
ATOM 644 C CA . ILE A 1 86 ? 10.962 -7.389 -18.458 1.00 93.81 86 ILE A CA 1
ATOM 645 C C . ILE A 1 86 ? 11.585 -8.002 -19.713 1.00 93.81 86 ILE A C 1
ATOM 647 O O . ILE A 1 86 ? 12.206 -7.272 -20.482 1.00 93.81 86 ILE A O 1
ATOM 651 N N . GLU A 1 87 ? 11.389 -9.302 -19.937 1.00 94.31 87 GLU A N 1
ATOM 652 C CA . GLU A 1 87 ? 11.905 -10.018 -21.109 1.00 94.31 87 GLU A CA 1
ATOM 653 C C . GLU A 1 87 ? 11.352 -9.414 -22.409 1.00 94.31 87 GLU A C 1
ATOM 655 O O . GLU A 1 87 ? 12.119 -9.012 -23.280 1.00 94.31 87 GLU A O 1
ATOM 660 N N . ALA A 1 88 ? 10.037 -9.182 -22.485 1.00 95.12 88 ALA A N 1
ATOM 661 C CA . ALA A 1 88 ? 9.418 -8.552 -23.653 1.00 95.12 88 ALA A CA 1
ATOM 662 C C . ALA A 1 88 ? 9.952 -7.133 -23.939 1.00 95.12 88 ALA A C 1
ATOM 664 O O . ALA A 1 88 ? 10.095 -6.733 -25.097 1.00 95.12 88 ALA A O 1
ATOM 665 N N . LEU A 1 89 ? 10.246 -6.352 -22.893 1.00 95.19 89 LEU A N 1
ATOM 666 C CA . LEU A 1 89 ? 10.833 -5.017 -23.047 1.00 95.19 89 LEU A CA 1
ATOM 667 C C . LEU A 1 89 ? 12.297 -5.075 -23.498 1.00 95.19 89 LEU A C 1
ATOM 669 O O . LEU A 1 89 ? 12.723 -4.220 -24.274 1.00 95.19 89 LEU A O 1
ATOM 673 N N . GLN A 1 90 ? 13.061 -6.063 -23.031 1.00 95.81 90 GLN A N 1
ATOM 674 C CA . GLN A 1 90 ? 14.441 -6.283 -23.467 1.00 95.81 90 GLN A CA 1
ATOM 675 C C . GLN A 1 90 ? 14.500 -6.707 -24.935 1.00 95.81 90 GLN A C 1
ATOM 677 O O . GLN A 1 90 ? 15.316 -6.169 -25.681 1.00 95.81 90 GLN A O 1
ATOM 682 N N . ASP A 1 91 ? 13.594 -7.583 -25.366 1.00 95.31 91 ASP A N 1
ATOM 683 C CA . ASP A 1 91 ? 13.477 -7.992 -26.766 1.00 95.31 91 ASP A CA 1
ATOM 684 C C . ASP A 1 91 ? 13.129 -6.807 -27.675 1.00 95.31 91 ASP A C 1
ATOM 686 O O . ASP A 1 91 ? 13.737 -6.625 -28.732 1.00 95.31 91 ASP A O 1
ATOM 690 N N . ALA A 1 92 ? 12.191 -5.954 -27.250 1.00 94.56 92 ALA A N 1
ATOM 691 C CA . ALA A 1 92 ? 11.843 -4.743 -27.989 1.00 94.56 92 ALA A CA 1
ATOM 692 C C . ALA A 1 92 ? 13.031 -3.773 -28.097 1.00 94.56 92 ALA A C 1
ATOM 694 O O . ALA A 1 92 ? 13.267 -3.199 -29.161 1.00 94.56 92 ALA A O 1
ATOM 695 N N . LEU A 1 93 ? 13.803 -3.609 -27.018 1.00 96.75 93 LEU A N 1
ATOM 696 C CA . LEU A 1 93 ? 15.000 -2.770 -27.024 1.00 96.75 93 LEU A CA 1
ATOM 697 C C . LEU A 1 93 ? 16.062 -3.322 -27.987 1.00 96.75 93 LEU A C 1
ATOM 699 O O . LEU A 1 93 ? 16.574 -2.577 -28.818 1.00 96.75 93 LEU A O 1
ATOM 703 N N . ALA A 1 94 ? 16.325 -4.630 -27.940 1.00 95.12 94 ALA A N 1
ATOM 704 C CA . ALA A 1 94 ? 17.266 -5.286 -28.844 1.00 95.12 94 ALA A CA 1
ATOM 705 C C . ALA A 1 94 ? 16.835 -5.169 -30.318 1.00 95.12 94 ALA A C 1
ATOM 707 O O . ALA A 1 94 ? 17.672 -4.953 -31.198 1.00 95.12 94 ALA A O 1
ATOM 708 N N . ALA A 1 95 ? 15.532 -5.264 -30.599 1.00 95.38 95 ALA A N 1
ATOM 709 C CA . ALA A 1 95 ? 14.995 -5.054 -31.939 1.00 95.38 95 ALA A CA 1
ATOM 710 C C . ALA A 1 95 ? 15.249 -3.618 -32.431 1.00 95.38 95 ALA A C 1
ATOM 712 O O . ALA A 1 95 ? 15.722 -3.434 -33.555 1.00 95.38 95 ALA A O 1
ATOM 713 N N . HIS A 1 96 ? 15.012 -2.609 -31.590 1.00 94.81 96 HIS A N 1
ATOM 714 C CA . HIS A 1 96 ? 15.307 -1.217 -31.934 1.00 94.81 96 HIS A CA 1
ATOM 715 C C . HIS A 1 96 ? 16.803 -0.967 -32.155 1.00 94.81 96 HIS A C 1
ATOM 717 O O . HIS A 1 96 ? 17.164 -0.322 -33.138 1.00 94.81 96 HIS A O 1
ATOM 723 N N . ASP A 1 97 ? 17.677 -1.527 -31.318 1.00 94.38 97 ASP A N 1
ATOM 724 C CA . ASP A 1 97 ? 19.129 -1.408 -31.496 1.00 94.38 97 ASP A CA 1
ATOM 725 C C . ASP A 1 97 ? 19.591 -2.042 -32.819 1.00 94.38 97 ASP A C 1
ATOM 727 O O . ASP A 1 97 ? 20.430 -1.480 -33.528 1.00 94.38 97 ASP A O 1
ATOM 731 N N . SER A 1 98 ? 18.999 -3.176 -33.208 1.00 93.75 98 SER A N 1
ATOM 732 C CA . SER A 1 98 ? 19.291 -3.809 -34.500 1.00 93.75 98 SER A CA 1
ATOM 733 C C . SER A 1 98 ? 18.867 -2.942 -35.693 1.00 93.75 98 SER A C 1
ATOM 735 O O . SER A 1 98 ? 19.573 -2.875 -36.702 1.00 93.75 98 SER A O 1
ATOM 737 N N . GLU A 1 99 ? 17.743 -2.230 -35.575 1.00 94.25 99 GLU A N 1
ATOM 738 C CA . GLU A 1 99 ? 17.261 -1.316 -36.609 1.00 94.25 99 GLU A CA 1
ATOM 739 C C . GLU A 1 99 ? 18.174 -0.094 -36.744 1.00 94.25 99 GLU A C 1
ATOM 741 O O . GLU A 1 99 ? 18.514 0.295 -37.866 1.00 94.25 99 GLU A O 1
ATOM 746 N 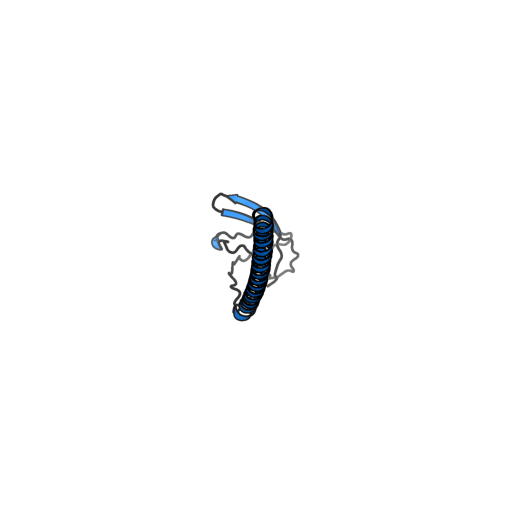N . VAL A 1 100 ? 18.622 0.466 -35.617 1.00 95.88 100 VAL A N 1
ATOM 747 C CA . VAL A 1 100 ? 19.603 1.557 -35.590 1.00 95.88 100 VAL A CA 1
ATOM 748 C C . VAL A 1 100 ? 20.906 1.119 -36.257 1.00 95.88 100 VAL A C 1
ATOM 750 O O . VAL A 1 100 ? 21.376 1.809 -37.162 1.00 95.88 100 VAL A O 1
ATOM 753 N N . GLY A 1 101 ? 21.433 -0.057 -35.902 1.00 93.06 101 GLY A N 1
ATOM 754 C CA . GLY A 1 101 ? 22.652 -0.595 -36.512 1.00 93.06 101 GLY A CA 1
ATOM 755 C C . GLY A 1 101 ? 22.532 -0.750 -38.031 1.00 93.06 101 GLY A C 1
ATOM 756 O O . GLY A 1 101 ? 23.401 -0.297 -38.776 1.00 93.06 101 GLY A O 1
ATOM 757 N N . ARG A 1 102 ? 21.407 -1.290 -38.520 1.00 94.06 102 ARG A N 1
ATOM 758 C CA . ARG A 1 102 ? 21.144 -1.425 -39.964 1.00 94.06 102 ARG A CA 1
ATOM 759 C C . ARG A 1 102 ? 21.131 -0.070 -40.680 1.00 94.06 102 ARG A C 1
ATOM 761 O O . ARG A 1 102 ? 21.683 0.061 -41.773 1.00 94.06 102 ARG A O 1
ATOM 768 N N . LEU A 1 103 ? 20.480 0.934 -40.093 1.00 94.19 103 LEU A N 1
ATOM 769 C CA . LEU A 1 103 ? 20.411 2.281 -40.667 1.00 94.19 103 LEU A CA 1
ATOM 770 C C . LEU A 1 103 ? 21.783 2.967 -40.678 1.00 94.19 103 LEU A C 1
ATOM 772 O O . LEU A 1 103 ? 22.098 3.707 -41.612 1.00 94.19 103 LEU A O 1
ATOM 776 N N . GLU A 1 104 ? 22.617 2.717 -39.672 1.00 94.44 104 GLU A N 1
ATOM 777 C CA . GLU A 1 104 ? 23.982 3.237 -39.620 1.00 94.44 104 GLU A CA 1
ATOM 778 C C . GLU A 1 104 ? 24.882 2.612 -40.687 1.00 94.44 104 GLU A C 1
ATOM 780 O O . GLU A 1 104 ? 25.599 3.347 -41.371 1.00 94.44 104 GLU A O 1
ATOM 785 N N . GLU A 1 105 ? 24.808 1.296 -40.892 1.00 94.00 105 GLU A N 1
ATOM 786 C CA . GLU A 1 105 ? 25.523 0.604 -41.973 1.00 94.00 105 GLU A CA 1
ATOM 787 C C . GLU A 1 105 ? 25.128 1.148 -43.353 1.00 94.00 105 GLU A C 1
ATOM 789 O O . GLU A 1 105 ? 25.983 1.446 -44.197 1.00 94.00 105 GLU A O 1
ATOM 794 N N . GLU A 1 106 ? 23.828 1.351 -43.573 1.00 93.62 106 GLU A N 1
ATOM 795 C CA . GLU A 1 106 ? 23.302 1.951 -44.796 1.00 93.62 106 GLU A CA 1
ATOM 796 C C . GLU A 1 106 ? 23.847 3.377 -44.989 1.00 93.62 106 GLU A C 1
ATOM 798 O O . GLU A 1 106 ? 24.347 3.729 -46.061 1.00 93.62 106 GLU A O 1
ATOM 803 N N . ARG A 1 107 ? 23.851 4.188 -43.924 1.00 93.75 107 ARG A N 1
ATOM 804 C CA . ARG A 1 107 ? 24.392 5.553 -43.941 1.00 93.75 107 ARG A CA 1
ATOM 805 C C . ARG A 1 107 ? 25.883 5.578 -44.282 1.00 93.75 107 ARG A C 1
ATOM 807 O O . ARG A 1 107 ? 26.309 6.422 -45.074 1.00 93.75 107 ARG A O 1
ATOM 814 N N . VAL A 1 108 ? 26.676 4.675 -43.705 1.00 94.38 108 VAL A N 1
ATOM 815 C CA . VAL A 1 108 ? 28.115 4.551 -43.994 1.00 94.38 108 VAL A CA 1
ATOM 816 C C . VAL A 1 108 ? 28.336 4.161 -45.454 1.00 94.38 108 VAL A C 1
ATOM 818 O O . VAL A 1 108 ? 29.189 4.746 -46.122 1.00 94.38 108 VAL A O 1
ATOM 821 N N . THR A 1 109 ? 27.527 3.242 -45.978 1.00 93.19 109 THR A N 1
ATOM 822 C CA . THR A 1 109 ? 27.596 2.813 -47.381 1.00 93.19 109 THR A CA 1
ATOM 823 C C . THR A 1 109 ? 27.324 3.978 -48.335 1.00 93.19 109 THR A C 1
ATOM 825 O O . THR A 1 109 ? 28.113 4.229 -49.251 1.00 93.19 109 THR A O 1
ATOM 828 N N . TRP A 1 110 ? 26.263 4.754 -48.087 1.00 91.44 110 TRP A N 1
ATOM 829 C CA . TRP A 1 110 ? 25.947 5.942 -48.885 1.00 91.44 110 TRP A CA 1
ATOM 830 C C . TRP A 1 110 ? 27.053 7.002 -48.822 1.00 91.44 110 TRP A C 1
ATOM 832 O O . TRP A 1 110 ? 27.408 7.582 -49.849 1.00 91.44 110 TRP A O 1
ATOM 842 N N . GLN A 1 111 ? 27.653 7.223 -47.648 1.00 91.94 111 GLN A N 1
ATOM 843 C CA . GLN A 1 111 ? 28.803 8.123 -47.511 1.00 91.94 111 GLN A CA 1
ATOM 844 C C . GLN A 1 111 ? 30.029 7.635 -48.294 1.00 91.94 111 GLN A C 1
ATOM 846 O O . GLN A 1 111 ? 30.697 8.445 -48.940 1.00 91.94 111 GLN A O 1
ATOM 851 N N . GLY A 1 112 ? 30.303 6.328 -48.287 1.00 90.25 112 GLY A N 1
ATOM 852 C CA . GLY A 1 112 ? 31.383 5.727 -49.069 1.00 90.25 112 GLY A CA 1
ATOM 853 C C . GLY A 1 112 ? 31.205 5.932 -50.576 1.00 90.25 112 GLY A C 1
ATOM 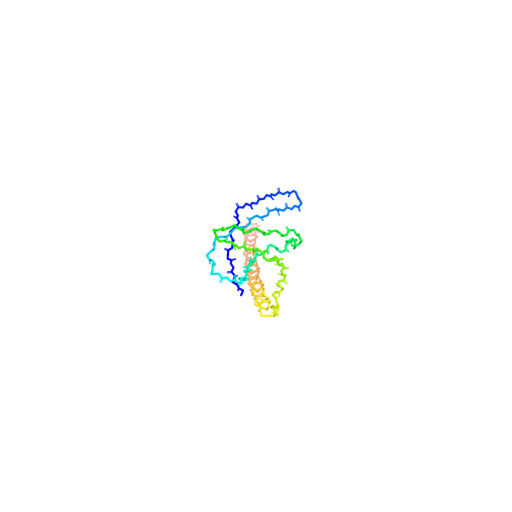854 O O . GLY A 1 112 ? 32.151 6.327 -51.260 1.00 90.25 112 GLY A O 1
ATOM 855 N N . LEU A 1 113 ? 29.983 5.746 -51.092 1.00 91.19 113 LEU A N 1
ATOM 856 C CA . LEU A 1 113 ? 29.663 5.994 -52.503 1.00 91.19 113 LEU A CA 1
ATOM 857 C C . LEU A 1 113 ? 29.842 7.470 -52.880 1.00 91.19 113 LEU A C 1
ATOM 859 O O . LEU A 1 113 ? 30.461 7.767 -53.902 1.00 91.19 113 LEU A O 1
ATOM 863 N N . LEU A 1 114 ? 29.371 8.401 -52.043 1.00 89.38 114 LEU A N 1
ATOM 864 C CA . LEU A 1 114 ? 29.559 9.837 -52.273 1.00 89.38 114 LEU A CA 1
ATOM 865 C C . LEU A 1 114 ? 31.049 10.213 -52.333 1.00 89.38 114 LEU A C 1
ATOM 867 O O . LEU A 1 114 ? 31.472 10.878 -53.280 1.00 89.38 114 LEU A O 1
ATOM 871 N N . GLY A 1 115 ? 31.870 9.723 -51.399 1.00 85.69 115 GLY A N 1
ATOM 872 C CA . GLY A 1 115 ? 33.320 9.958 -51.424 1.00 85.69 115 GLY A CA 1
ATOM 873 C C . GLY A 1 115 ? 34.012 9.370 -52.664 1.00 85.69 115 GLY A C 1
ATOM 874 O O . GLY A 1 115 ? 34.904 9.996 -53.249 1.00 85.69 115 GLY A O 1
ATOM 875 N N . ALA A 1 116 ? 33.565 8.198 -53.127 1.00 84.25 116 ALA A N 1
ATOM 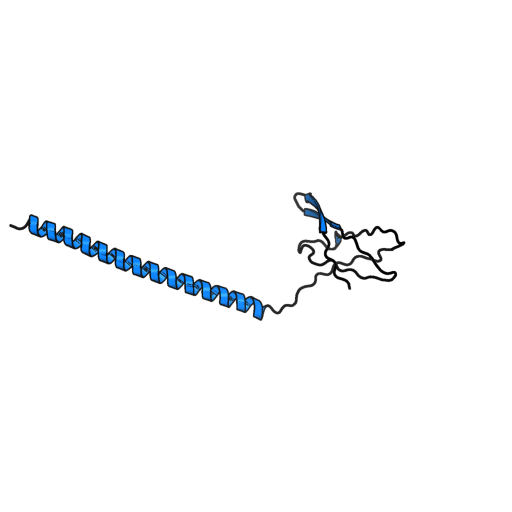876 C CA . ALA A 1 116 ? 34.075 7.587 -54.352 1.00 84.25 116 ALA A CA 1
ATOM 877 C C . ALA A 1 116 ? 33.746 8.429 -55.598 1.00 84.25 116 ALA A C 1
ATOM 879 O O . ALA A 1 116 ? 34.604 8.580 -56.469 1.00 84.25 116 ALA A O 1
ATOM 880 N N . THR A 1 117 ? 32.555 9.037 -55.671 1.00 82.94 117 THR A N 1
ATOM 881 C CA . THR A 1 117 ? 32.195 9.924 -56.794 1.00 82.94 117 THR A CA 1
ATOM 882 C C . THR A 1 117 ? 33.049 11.190 -56.846 1.00 82.94 117 THR A C 1
ATOM 884 O O . THR A 1 117 ? 33.465 11.584 -57.934 1.00 82.94 117 THR A O 1
ATOM 887 N N . GLU A 1 118 ? 33.392 11.788 -55.700 1.00 80.31 118 GLU A N 1
ATOM 888 C CA . GLU A 1 118 ? 34.300 12.941 -55.651 1.00 80.31 118 GLU A CA 1
ATOM 889 C C . GLU A 1 118 ? 35.706 12.564 -56.138 1.00 80.31 118 GLU A C 1
ATOM 891 O O . GLU A 1 118 ? 36.311 13.273 -56.944 1.00 80.31 118 GLU A O 1
ATOM 896 N N . THR A 1 119 ? 36.205 11.407 -55.701 1.00 77.62 119 THR A N 1
ATOM 897 C CA . THR A 1 119 ? 37.502 10.868 -56.135 1.00 77.62 119 THR A CA 1
ATOM 898 C C . THR A 1 119 ? 37.520 10.606 -57.643 1.00 77.62 119 THR A C 1
ATOM 900 O O . THR A 1 119 ? 38.492 10.941 -58.322 1.00 77.62 119 THR A O 1
ATOM 903 N N . TYR A 1 120 ? 36.426 10.071 -58.189 1.00 74.06 120 TYR A N 1
ATOM 904 C CA . TYR A 1 120 ? 36.283 9.790 -59.617 1.00 74.06 120 TYR A CA 1
ATOM 905 C C . TYR A 1 120 ? 36.184 11.072 -60.456 1.00 74.06 120 TYR A C 1
ATOM 907 O O . TYR A 1 120 ? 36.881 11.214 -61.460 1.00 74.06 120 TYR A O 1
ATOM 915 N N . ALA A 1 121 ? 35.384 12.049 -60.015 1.00 77.75 121 ALA A N 1
ATOM 916 C CA . ALA A 1 121 ? 35.276 13.360 -60.655 1.00 77.75 121 ALA A CA 1
ATOM 917 C C . ALA A 1 121 ? 36.623 14.101 -60.658 1.00 77.75 121 ALA A C 1
ATOM 919 O O . ALA A 1 121 ? 37.015 14.689 -61.667 1.00 77.75 121 ALA A O 1
ATOM 920 N N . ARG A 1 122 ? 37.373 14.010 -59.554 1.00 72.69 122 ARG A N 1
ATOM 921 C CA . ARG A 1 122 ? 38.728 14.556 -59.441 1.00 72.69 122 ARG A CA 1
ATOM 922 C C . ARG A 1 122 ? 39.704 13.832 -60.380 1.00 72.69 122 ARG A C 1
ATOM 924 O O . ARG A 1 122 ? 40.488 14.491 -61.053 1.00 72.69 122 ARG A O 1
ATOM 931 N N . GLY A 1 123 ? 39.618 12.508 -60.498 1.00 78.12 123 GLY A N 1
ATOM 932 C CA . GLY A 1 123 ? 40.428 11.717 -61.434 1.00 78.12 123 GLY A CA 1
ATOM 933 C C . GLY A 1 123 ? 40.206 12.083 -62.906 1.00 78.12 123 GLY A C 1
ATOM 934 O O . GLY A 1 123 ? 41.173 12.209 -63.652 1.00 78.12 123 GLY A O 1
ATOM 935 N N . ILE A 1 124 ? 38.957 12.339 -63.313 1.00 74.88 124 ILE A N 1
ATOM 936 C CA . ILE A 1 124 ? 38.629 12.803 -64.674 1.00 74.88 124 ILE A CA 1
ATOM 937 C C . ILE A 1 124 ? 39.144 14.232 -64.916 1.00 74.88 124 ILE A C 1
ATOM 939 O O . ILE A 1 124 ? 39.609 14.537 -66.010 1.00 74.88 124 ILE A O 1
ATOM 943 N N . ALA A 1 125 ? 39.098 15.107 -63.907 1.00 70.44 125 ALA A N 1
ATOM 944 C CA . ALA A 1 125 ? 39.535 16.498 -64.039 1.00 70.44 125 ALA A CA 1
ATOM 945 C C . ALA A 1 125 ? 41.067 16.672 -64.124 1.00 70.44 125 ALA A C 1
ATOM 947 O O . ALA A 1 125 ? 41.534 17.635 -64.730 1.00 70.44 125 ALA A O 1
ATOM 948 N N . PHE A 1 126 ? 41.848 15.762 -63.529 1.00 68.25 126 PHE A N 1
ATOM 949 C CA . PHE A 1 126 ? 43.318 15.826 -63.511 1.00 68.25 126 PHE A CA 1
ATOM 950 C C . PHE A 1 126 ? 44.012 14.830 -64.462 1.00 68.25 126 PHE A C 1
ATOM 952 O O . PHE A 1 126 ? 45.241 14.818 -64.527 1.00 68.25 126 PHE A O 1
ATOM 959 N N . GLY A 1 127 ? 43.262 14.020 -65.216 1.00 62.69 127 GLY A N 1
ATOM 960 C CA . GLY A 1 127 ? 43.808 13.101 -66.218 1.00 62.69 127 GLY A CA 1
ATOM 961 C C . GLY A 1 127 ? 44.182 13.804 -67.527 1.00 62.69 127 GLY A C 1
ATOM 962 O O . GLY A 1 127 ? 43.305 14.167 -68.310 1.00 62.69 127 GLY A O 1
ATOM 963 N N . LYS A 1 128 ? 45.487 13.965 -67.768 1.00 44.50 128 LYS A N 1
ATOM 964 C CA . LYS A 1 128 ? 46.097 14.100 -69.100 1.00 44.50 128 LYS A CA 1
ATOM 965 C C . LYS A 1 128 ? 46.865 12.830 -69.428 1.00 44.50 128 LYS A C 1
ATOM 967 O O . LYS A 1 128 ? 47.484 12.285 -68.487 1.00 44.50 128 LYS A O 1
#

Secondary structure (DSSP, 8-state):
-EE---EEEEEEE-SS-EEEEEE------SS---EE-----TT--GGG-------SS-----------------THHHHHHHHHHHHHHHHHHHHHHHHHHHHHHHHHHHHHHHHHHHHHHHHHHH--

Radius of gyration: 34.57 Å; chains: 1; bounding box: 71×34×96 Å

pLDDT: mean 84.14, std 10.62, range [44.5, 96.75]

Sequence (128 aa):
MQELTSQITAVTVYPDRARVTRAVALELAPGKQQLAFPELPLTLDAASVRAAAHGTARGRLLGVDVQRKYFAVTPAARVRALEEGIEALQDALAAHDSEVGRLEEERVTWQGLLGATETYARGIAFGK

Foldseek 3Di:
DAEDDWDFPDWDDDPVDIDTDTDDDDDDDPDDDDYDYPDDDPPDDQVPDDDDDDDPDPDDDPDDGDDDDDPPPPCVPVVVVVVVVVVVVVVVVVVVVVVVVVVVVVVVVVVVVVVVVVVVVVCVVPPD